Prote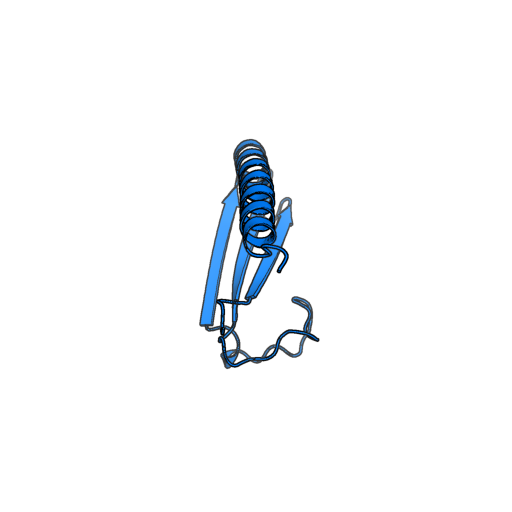in AF-A0A261UYP8-F1 (afdb_monomer)

Nearest PDB structures (foldseek):
  2ch8-assembly1_D  TM=4.368E-01  e=6.002E+00  human gammaherpesvirus 4
  7xti-assembly1_j  TM=3.793E-01  e=6.388E+00  Komagataella phaffii
  6yfj-assembly1_AA  TM=2.571E-01  e=5.640E+00  Leviviridae sp.

Solvent-accessible surface area (backbone atoms only — not comparable to full-atom values): 5306 Å² total; per-residue (Å²): 132,88,58,94,45,63,50,75,50,76,47,73,50,88,52,86,77,27,34,40,40,35,36,40,35,34,44,71,87,59,89,55,92,90,59,55,91,88,45,89,79,71,55,76,87,48,54,75,48,72,51,76,46,81,26,47,66,69,54,46,53,53,50,52,54,53,50,52,56,49,49,58,54,53,53,60,62,60,63,75,71,71,76,84,131

Sequence (85 aa):
MEYRKGFIEVLDNIHQGLVNVETWQVGVQVDISAMSVDASDWQEHHIQSNTELELTPVQARLVANRLLAAADAAESCSEASVSPK

Organism: NCBI:txid1416808

pLDDT: mean 84.8, std 13.77, range [47.84, 98.44]

Radius of gyration: 16.67 Å; Cα contacts (8 Å, |Δi|>4): 88; chains: 1; bounding box: 28×43×42 Å

Foldseek 3Di:
DQDWDWDWDWDPPPPHQKIKIKTFTFDSPDDCVPPDPPDPPDDPNRTPDMDMDIHHPVRVVVVVVVVVVVVVVVVVVVVVPDDDD

Mean predicted aligned error: 7.57 Å

Secondary structure (DSSP, 8-state):
----EEEEEEEE-SSTT-EEEEEEEEPTTS--TT--TT-TT--GGGEEEEEEEEE-HHHHHHHHHHHHHHHHHHHHHHHTT----

Structure (mmCIF, N/CA/C/O backbone):
data_AF-A0A261UYP8-F1
#
_entry.id   AF-A0A261UYP8-F1
#
loop_
_atom_site.group_PDB
_atom_site.id
_atom_site.type_symbol
_atom_site.label_atom_id
_atom_site.label_alt_id
_atom_site.label_comp_id
_atom_site.label_asym_id
_atom_site.label_entity_id
_atom_site.label_seq_id
_atom_site.pdbx_PDB_ins_code
_atom_site.Cartn_x
_atom_site.Cartn_y
_atom_site.Cartn_z
_atom_site.occupancy
_atom_site.B_iso_or_equiv
_atom_site.auth_seq_id
_atom_site.auth_comp_id
_atom_site.auth_asym_id
_atom_site.auth_atom_id
_atom_site.pdbx_PDB_model_num
ATOM 1 N N . MET A 1 1 ? 9.890 9.363 -18.032 1.00 50.16 1 MET A N 1
ATOM 2 C CA . MET A 1 1 ? 10.482 9.610 -16.700 1.00 50.16 1 MET A CA 1
ATOM 3 C C . MET A 1 1 ? 10.643 8.256 -16.040 1.00 50.16 1 MET A C 1
ATOM 5 O O . MET A 1 1 ? 9.666 7.519 -16.010 1.00 50.16 1 MET A O 1
ATOM 9 N N . GLU A 1 2 ? 11.842 7.900 -15.585 1.00 74.62 2 GLU A N 1
ATOM 10 C CA . GLU A 1 2 ? 12.021 6.694 -14.770 1.00 74.62 2 GLU A CA 1
ATOM 11 C C . GLU A 1 2 ? 11.533 7.006 -13.350 1.00 74.62 2 GLU A C 1
ATOM 13 O O . GLU A 1 2 ? 12.068 7.894 -12.688 1.00 74.62 2 GLU A O 1
ATOM 18 N N . TYR A 1 3 ? 10.471 6.337 -12.909 1.00 77.88 3 TYR A N 1
ATOM 19 C CA . TYR A 1 3 ? 9.960 6.429 -11.543 1.00 77.88 3 TYR A CA 1
ATOM 20 C C . TYR A 1 3 ? 10.422 5.212 -10.738 1.00 77.88 3 TYR A C 1
ATOM 22 O O . TYR A 1 3 ? 10.825 4.190 -11.300 1.00 77.88 3 TYR A O 1
ATOM 30 N N . ARG A 1 4 ? 10.379 5.317 -9.405 1.00 86.44 4 ARG A N 1
ATOM 31 C CA . ARG A 1 4 ? 10.631 4.160 -8.540 1.00 86.44 4 ARG A CA 1
ATOM 32 C C . ARG A 1 4 ? 9.509 3.155 -8.740 1.00 86.44 4 ARG A C 1
ATOM 34 O O . ARG A 1 4 ? 8.344 3.505 -8.584 1.00 86.44 4 ARG A O 1
ATOM 41 N N . LYS A 1 5 ? 9.878 1.929 -9.077 1.00 86.69 5 LYS A N 1
ATOM 42 C CA . LYS A 1 5 ? 8.957 0.831 -9.343 1.00 86.69 5 LYS A CA 1
ATOM 43 C C . LYS A 1 5 ? 9.316 -0.362 -8.478 1.00 86.69 5 LYS A C 1
ATOM 45 O O . LYS A 1 5 ? 10.401 -0.431 -7.900 1.00 86.69 5 LYS A O 1
ATOM 50 N N . GLY A 1 6 ? 8.378 -1.279 -8.379 1.00 88.19 6 GLY A N 1
ATOM 51 C CA . GLY A 1 6 ? 8.479 -2.395 -7.472 1.00 88.19 6 GLY A CA 1
ATOM 52 C C . GLY A 1 6 ? 7.121 -3.018 -7.252 1.00 88.19 6 GLY A C 1
ATOM 53 O O . GLY A 1 6 ? 6.165 -2.697 -7.963 1.00 88.19 6 GLY A O 1
ATOM 54 N N . PHE A 1 7 ? 7.052 -3.862 -6.238 1.00 87.69 7 PHE A N 1
ATOM 55 C CA . PHE A 1 7 ? 5.828 -4.540 -5.855 1.00 87.69 7 PHE A CA 1
ATOM 56 C C . PHE A 1 7 ? 5.463 -4.218 -4.421 1.00 87.69 7 PHE A C 1
ATOM 58 O O . PHE A 1 7 ? 6.321 -3.876 -3.604 1.00 87.69 7 PHE A O 1
ATOM 65 N N . ILE A 1 8 ? 4.168 -4.315 -4.151 1.00 90.50 8 ILE A N 1
ATOM 66 C CA . ILE A 1 8 ? 3.610 -4.214 -2.815 1.00 90.50 8 ILE A CA 1
ATOM 67 C C . ILE A 1 8 ? 2.800 -5.483 -2.595 1.00 90.50 8 ILE A C 1
ATOM 69 O O . ILE A 1 8 ? 1.841 -5.729 -3.327 1.00 90.50 8 ILE A O 1
ATOM 73 N N . GLU A 1 9 ? 3.183 -6.268 -1.599 1.00 91.19 9 GLU A N 1
ATOM 74 C CA . GLU A 1 9 ? 2.411 -7.409 -1.127 1.00 91.19 9 GLU A CA 1
ATOM 75 C C . GLU A 1 9 ? 1.640 -7.010 0.125 1.00 91.19 9 GLU A C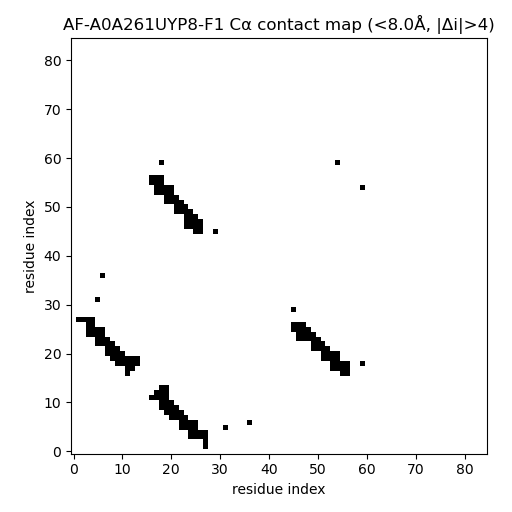 1
ATOM 77 O O . GLU A 1 9 ? 2.150 -6.307 0.999 1.00 91.19 9 GLU A O 1
ATOM 82 N N . VAL A 1 10 ? 0.385 -7.447 0.201 1.00 93.50 10 VAL A N 1
ATOM 83 C CA . VAL A 1 10 ? -0.471 -7.228 1.365 1.00 93.50 10 VAL A CA 1
ATOM 84 C C . VAL A 1 10 ? -1.059 -8.569 1.758 1.00 93.50 10 VAL A C 1
ATOM 86 O O . VAL A 1 10 ? -1.870 -9.132 1.024 1.00 93.50 10 VAL A O 1
ATOM 89 N N . LEU A 1 11 ? -0.639 -9.071 2.914 1.00 93.25 11 LEU A N 1
ATOM 90 C CA . LEU A 1 11 ? -1.005 -10.392 3.416 1.00 93.25 11 LEU A CA 1
ATOM 91 C C . LEU A 1 11 ? -1.606 -10.262 4.814 1.00 93.25 11 LEU A C 1
ATOM 93 O O . LEU A 1 11 ? -1.228 -9.385 5.592 1.00 93.25 11 LEU A O 1
ATOM 97 N N . ASP A 1 12 ? -2.561 -11.120 5.153 1.00 93.75 12 ASP A N 1
ATOM 98 C CA . ASP A 1 12 ? -3.158 -11.158 6.480 1.00 93.75 12 ASP A CA 1
ATOM 99 C C . ASP A 1 12 ? -2.559 -12.281 7.332 1.00 93.75 12 ASP A C 1
ATOM 101 O O . ASP A 1 12 ? -2.183 -13.340 6.841 1.00 93.75 12 ASP A O 1
ATOM 105 N N . ASN A 1 13 ? -2.498 -12.055 8.645 1.00 89.06 13 ASN A N 1
ATOM 106 C CA . ASN A 1 13 ? -2.233 -13.097 9.636 1.00 89.06 13 ASN A CA 1
ATOM 107 C C . ASN A 1 13 ? -0.906 -13.874 9.472 1.00 89.06 13 ASN A C 1
ATOM 109 O O . ASN A 1 13 ? -0.818 -14.995 9.975 1.00 89.06 13 ASN A O 1
ATOM 113 N N . ILE A 1 14 ? 0.139 -13.282 8.867 1.00 88.94 14 ILE A N 1
ATOM 114 C CA . ILE A 1 14 ? 1.524 -13.789 9.004 1.00 88.94 14 ILE A CA 1
ATOM 115 C C . ILE A 1 14 ? 1.875 -13.865 10.496 1.00 88.94 14 ILE A C 1
ATOM 117 O O . ILE A 1 14 ? 2.255 -14.919 11.007 1.00 88.94 14 ILE A O 1
ATOM 121 N N . HIS A 1 15 ? 1.606 -12.773 11.216 1.00 93.62 15 HIS A N 1
ATOM 122 C CA . HIS A 1 15 ? 1.425 -12.782 12.660 1.00 93.62 15 HIS A CA 1
ATOM 123 C C . HIS A 1 15 ? -0.036 -12.514 13.026 1.00 93.62 15 HIS A C 1
ATOM 125 O O . HIS A 1 15 ? -0.739 -11.717 12.399 1.00 93.62 15 HIS A O 1
ATOM 131 N N . GLN A 1 16 ? -0.506 -13.211 14.062 1.00 96.75 16 GLN A N 1
ATOM 132 C CA . GLN A 1 16 ? -1.920 -13.256 14.420 1.00 96.75 16 GLN A CA 1
ATOM 133 C C . GLN A 1 16 ? -2.505 -11.857 14.655 1.00 96.75 16 GLN A C 1
ATOM 135 O O . GLN A 1 16 ? -2.071 -11.123 15.543 1.00 96.75 16 GLN A O 1
ATOM 140 N N . GLY A 1 17 ? -3.558 -11.526 13.902 1.00 96.06 17 GLY A N 1
ATOM 141 C CA . GLY A 1 17 ? -4.286 -10.268 14.057 1.00 96.06 17 GLY A CA 1
ATOM 142 C C . GLY A 1 17 ? -3.583 -9.047 13.465 1.00 96.06 17 GLY A C 1
ATOM 143 O O . GLY A 1 17 ? -4.059 -7.934 13.694 1.00 96.06 17 GLY A O 1
ATOM 144 N N . LEU A 1 18 ? -2.496 -9.231 12.713 1.00 98.00 18 LEU A N 1
ATOM 145 C CA . LEU A 1 18 ? -1.801 -8.174 11.985 1.00 98.00 18 LEU A CA 1
ATOM 146 C C . LEU A 1 18 ? -2.006 -8.327 10.472 1.00 98.00 18 LEU A C 1
ATOM 148 O O . LEU A 1 18 ? -2.308 -9.404 9.956 1.00 98.00 18 LEU A O 1
ATOM 152 N N . VAL A 1 19 ? -1.875 -7.206 9.772 1.00 97.25 19 VAL A N 1
ATOM 153 C CA . VAL A 1 1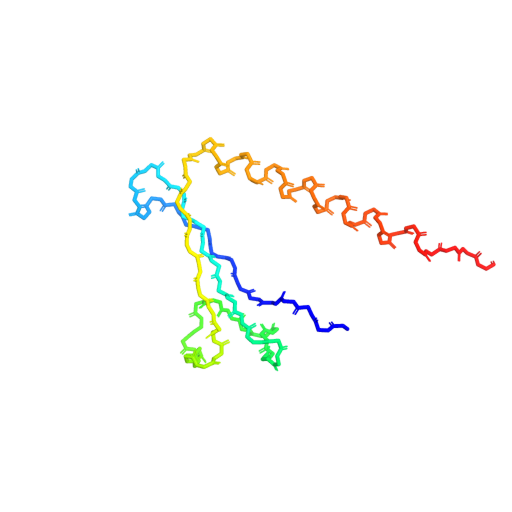9 ? -1.786 -7.114 8.316 1.00 97.25 19 VAL A CA 1
ATOM 154 C C . VAL A 1 19 ? -0.336 -6.809 7.988 1.00 97.25 19 VAL A C 1
ATOM 156 O O . VAL A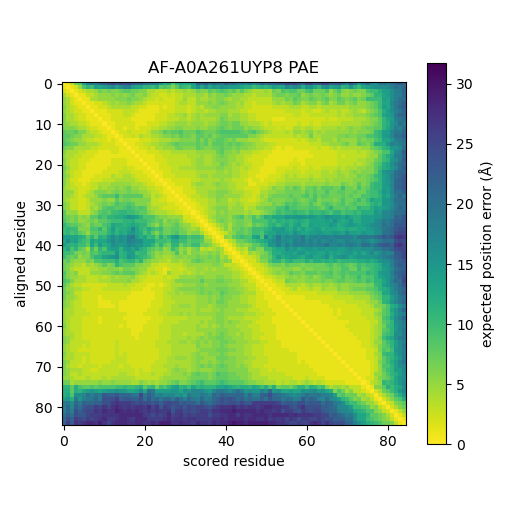 1 19 ? 0.187 -5.801 8.464 1.00 97.25 19 VAL A O 1
ATOM 159 N N . ASN A 1 20 ? 0.289 -7.655 7.183 1.00 96.81 20 ASN A N 1
ATOM 160 C CA . ASN A 1 20 ? 1.616 -7.402 6.660 1.00 96.81 20 ASN A CA 1
ATOM 161 C C . ASN A 1 20 ? 1.534 -6.570 5.378 1.00 96.81 20 ASN A C 1
ATOM 163 O O . ASN A 1 20 ? 0.693 -6.834 4.514 1.00 96.81 20 ASN A O 1
ATOM 167 N N . VAL A 1 21 ? 2.405 -5.574 5.261 1.00 95.19 21 VAL A N 1
ATOM 168 C CA . VAL A 1 21 ? 2.625 -4.807 4.037 1.00 95.19 21 VAL A CA 1
ATOM 169 C C . VAL A 1 21 ? 4.107 -4.857 3.722 1.00 95.19 21 VAL A C 1
ATOM 171 O O . VAL A 1 21 ? 4.922 -4.289 4.449 1.00 95.19 21 VAL A O 1
ATOM 174 N N . GLU A 1 22 ? 4.444 -5.493 2.613 1.00 93.44 22 GLU A N 1
ATOM 175 C CA . GLU A 1 22 ? 5.819 -5.677 2.178 1.00 93.44 22 GLU A CA 1
ATOM 176 C C . GLU A 1 22 ? 6.049 -4.955 0.856 1.00 93.44 22 GLU A C 1
AT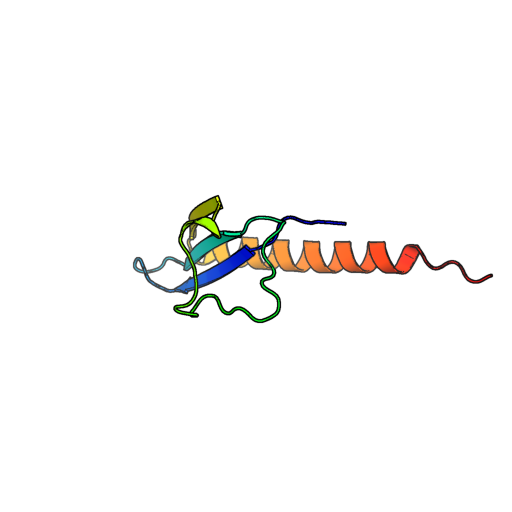OM 178 O O . GLU A 1 22 ? 5.210 -4.968 -0.045 1.00 93.44 22 GLU A O 1
ATOM 183 N N . THR A 1 23 ? 7.181 -4.267 0.751 1.00 92.38 23 THR A N 1
ATOM 184 C CA . THR A 1 23 ? 7.560 -3.506 -0.436 1.00 92.38 23 THR A CA 1
ATOM 185 C C . THR A 1 23 ? 8.873 -4.023 -0.990 1.00 92.38 23 THR A C 1
ATOM 187 O O . THR A 1 23 ? 9.876 -4.100 -0.284 1.00 92.38 23 THR A O 1
ATOM 190 N N . TRP A 1 24 ? 8.871 -4.320 -2.283 1.00 90.12 24 TRP A N 1
ATOM 191 C CA . TRP A 1 24 ? 10.023 -4.822 -3.017 1.00 90.12 24 TRP A CA 1
ATOM 192 C C . TRP A 1 24 ? 10.466 -3.748 -3.996 1.00 90.12 24 TRP A C 1
ATOM 194 O O . TRP A 1 24 ? 9.811 -3.524 -5.015 1.00 90.12 24 TRP A O 1
ATOM 204 N N . GLN A 1 25 ? 11.560 -3.047 -3.697 1.00 90.50 25 GLN A N 1
ATOM 205 C CA . GLN A 1 25 ? 12.089 -2.036 -4.604 1.00 90.50 25 GLN A CA 1
ATOM 206 C C . GLN A 1 25 ? 12.868 -2.713 -5.725 1.00 90.50 25 GLN A C 1
ATOM 208 O O . GLN A 1 25 ? 13.882 -3.369 -5.482 1.00 90.50 25 GLN A O 1
ATOM 213 N N . VAL A 1 26 ? 12.440 -2.478 -6.961 1.00 89.00 26 VAL A N 1
ATOM 214 C CA . VAL A 1 26 ? 13.119 -2.982 -8.151 1.00 89.00 26 VAL A CA 1
ATOM 215 C C . VAL A 1 26 ? 13.970 -1.876 -8.767 1.00 89.00 26 VAL A C 1
ATOM 217 O O . VAL A 1 26 ? 13.591 -0.701 -8.775 1.00 89.00 26 VAL A O 1
ATOM 220 N N . GLY A 1 27 ? 15.135 -2.245 -9.304 1.00 87.88 27 GLY A N 1
ATOM 221 C CA . GLY A 1 27 ? 15.987 -1.313 -10.038 1.00 87.88 27 GLY A CA 1
ATOM 222 C C . GLY A 1 27 ? 15.229 -0.604 -11.165 1.00 87.88 27 GLY A C 1
ATOM 223 O O . GLY A 1 27 ? 14.529 -1.231 -11.957 1.00 87.88 27 GLY A O 1
ATOM 224 N N . VAL A 1 28 ? 15.397 0.718 -11.282 1.00 86.00 28 VAL A N 1
ATOM 225 C CA . VAL A 1 28 ? 14.676 1.546 -12.276 1.00 86.00 28 VAL A CA 1
ATOM 226 C C . VAL A 1 28 ? 14.887 1.088 -13.730 1.00 86.00 28 VAL A C 1
ATOM 228 O O . VAL A 1 28 ? 14.011 1.277 -14.571 1.00 86.00 28 VAL A O 1
ATOM 231 N N . GLN A 1 29 ? 16.002 0.408 -13.998 1.00 86.19 29 GLN A N 1
ATOM 232 C CA . GLN A 1 29 ? 16.393 -0.125 -15.307 1.00 86.19 29 GLN A CA 1
ATOM 233 C C . GLN A 1 29 ? 15.726 -1.477 -15.650 1.00 86.19 29 GLN A C 1
ATOM 235 O O . GLN A 1 29 ? 15.729 -1.878 -16.808 1.00 86.19 29 GLN A O 1
ATOM 240 N N . VAL A 1 30 ? 15.157 -2.192 -14.672 1.00 84.50 30 VAL A N 1
ATOM 241 C CA . VAL A 1 30 ? 14.598 -3.546 -14.863 1.00 84.50 30 VAL A CA 1
ATOM 242 C C . VAL A 1 30 ? 13.157 -3.451 -15.356 1.00 84.50 30 VAL A C 1
ATOM 244 O O . VAL A 1 30 ? 12.320 -2.849 -14.686 1.00 84.50 30 VAL A O 1
ATOM 247 N N . ASP A 1 31 ? 12.828 -4.009 -16.518 1.00 83.69 31 ASP A N 1
ATOM 248 C CA . ASP A 1 31 ? 11.439 -4.059 -16.986 1.00 83.69 31 ASP A CA 1
ATOM 249 C C . ASP A 1 31 ? 10.641 -5.107 -16.199 1.00 83.69 31 ASP A C 1
ATOM 251 O O . ASP A 1 31 ? 10.966 -6.289 -16.227 1.00 83.69 31 ASP A O 1
ATOM 255 N N . ILE A 1 32 ? 9.601 -4.655 -15.496 1.00 80.00 32 ILE A N 1
ATOM 256 C CA . ILE A 1 32 ? 8.717 -5.502 -14.686 1.00 80.00 32 ILE A CA 1
ATOM 257 C C . ILE A 1 32 ? 7.301 -5.592 -15.262 1.00 80.00 32 ILE A C 1
ATOM 259 O O . ILE A 1 32 ? 6.417 -6.142 -14.617 1.00 80.00 32 ILE A O 1
ATOM 263 N N . SER A 1 33 ? 7.064 -5.048 -16.462 1.00 82.06 33 SER A N 1
ATOM 264 C CA . SER A 1 33 ? 5.725 -4.963 -17.068 1.00 82.06 33 SER A CA 1
ATOM 265 C C . SER A 1 33 ? 5.065 -6.327 -17.300 1.00 82.06 33 SER A C 1
ATOM 267 O O . SER A 1 33 ? 3.840 -6.425 -17.276 1.00 82.06 33 SER A O 1
ATOM 269 N N . ALA A 1 34 ? 5.870 -7.375 -17.485 1.00 78.69 34 ALA A N 1
ATOM 270 C CA . ALA A 1 34 ? 5.426 -8.755 -17.667 1.00 78.69 34 ALA A CA 1
ATOM 271 C C . ALA A 1 34 ? 5.706 -9.656 -16.448 1.00 78.69 34 ALA A C 1
ATOM 273 O O . ALA A 1 34 ? 5.531 -10.870 -16.539 1.00 78.69 34 ALA A O 1
ATOM 274 N N . MET A 1 35 ? 6.171 -9.092 -15.328 1.00 77.44 35 MET A N 1
ATOM 275 C CA . MET A 1 35 ? 6.587 -9.864 -14.156 1.00 77.44 35 MET A CA 1
ATOM 276 C C . MET A 1 35 ? 5.497 -9.877 -13.080 1.00 77.44 35 MET A C 1
ATOM 278 O O . MET A 1 35 ? 4.846 -8.866 -12.824 1.00 77.44 35 MET A O 1
ATOM 282 N N . SER A 1 36 ? 5.333 -11.028 -12.428 1.00 73.12 36 SER A N 1
ATOM 283 C CA . SER A 1 36 ? 4.540 -11.173 -11.203 1.00 73.12 36 SER A CA 1
ATOM 284 C C . SER A 1 36 ? 5.469 -11.228 -9.991 1.00 73.12 36 SER A C 1
ATOM 286 O O . SER A 1 36 ? 6.593 -11.716 -10.103 1.00 73.12 36 SER A O 1
ATOM 288 N N . VAL A 1 37 ? 4.985 -10.788 -8.829 1.00 68.06 37 VAL A N 1
ATOM 289 C CA . VAL A 1 37 ? 5.637 -11.025 -7.528 1.00 68.06 37 VAL A CA 1
ATOM 290 C C . VAL A 1 37 ? 5.962 -12.503 -7.341 1.00 68.06 37 VAL A C 1
ATOM 292 O O . VAL A 1 37 ? 7.099 -12.845 -7.043 1.00 68.06 37 VAL A O 1
ATOM 295 N N . ASP A 1 38 ? 4.997 -13.373 -7.642 1.00 68.62 38 ASP A N 1
ATOM 296 C CA . ASP A 1 38 ? 5.115 -14.823 -7.457 1.00 68.62 38 ASP A CA 1
ATOM 297 C C . ASP A 1 38 ? 5.966 -15.517 -8.535 1.00 68.62 38 ASP A C 1
ATOM 299 O O . ASP A 1 38 ? 6.071 -16.746 -8.562 1.00 68.62 38 ASP A O 1
ATOM 303 N N . ALA A 1 39 ? 6.528 -14.767 -9.489 1.00 65.44 39 ALA A N 1
ATOM 304 C CA . ALA A 1 39 ? 7.334 -15.357 -10.546 1.00 65.44 39 ALA A CA 1
ATOM 305 C C . ALA A 1 39 ? 8.658 -15.875 -9.967 1.00 65.44 39 ALA A C 1
ATOM 307 O O . ALA A 1 39 ? 9.434 -15.126 -9.384 1.00 65.44 39 ALA A O 1
ATOM 308 N N . SER A 1 40 ? 8.982 -17.143 -10.217 1.00 63.47 40 SER A N 1
ATOM 309 C CA . SER A 1 40 ? 10.280 -17.750 -9.873 1.00 63.47 40 SER A CA 1
ATOM 310 C C . SER A 1 40 ? 11.484 -17.106 -10.573 1.00 63.47 40 SER A C 1
ATOM 312 O O . SER A 1 40 ? 12.625 -17.484 -10.322 1.00 63.47 40 SER A O 1
ATOM 314 N N . ASP A 1 41 ? 11.232 -16.159 -11.474 1.00 66.44 41 ASP A N 1
ATOM 315 C CA . ASP A 1 41 ? 12.206 -15.616 -12.415 1.00 66.44 41 ASP A CA 1
ATOM 316 C C . ASP A 1 41 ? 12.945 -14.386 -11.855 1.00 66.44 41 ASP A C 1
ATOM 318 O O . ASP A 1 41 ? 13.759 -13.768 -12.550 1.00 66.44 41 ASP A O 1
ATOM 322 N N . TRP A 1 42 ? 12.695 -14.020 -10.591 1.00 72.00 42 TRP A N 1
ATOM 323 C CA . TRP A 1 42 ? 13.446 -12.970 -9.910 1.00 72.00 42 TRP A CA 1
ATOM 324 C C . TRP A 1 42 ? 14.899 -13.388 -9.704 1.00 72.00 42 TRP A C 1
ATOM 326 O O . TRP A 1 42 ? 15.215 -14.325 -8.975 1.00 72.00 42 TRP A O 1
ATOM 336 N N . GLN A 1 43 ? 15.809 -12.637 -10.316 1.00 75.88 43 GLN A N 1
ATOM 337 C CA . GLN A 1 43 ? 17.221 -12.696 -9.968 1.00 75.88 43 GLN A CA 1
ATOM 338 C C . GLN A 1 43 ? 17.462 -11.744 -8.795 1.00 75.88 43 GLN A C 1
ATOM 340 O O . GLN A 1 43 ? 16.964 -10.618 -8.815 1.00 75.88 43 GLN A O 1
ATOM 345 N N . GLU A 1 44 ? 18.238 -12.166 -7.791 1.00 69.62 44 GLU A N 1
ATOM 346 C CA . GLU A 1 44 ? 18.497 -11.368 -6.575 1.00 69.62 44 GLU A CA 1
ATOM 347 C C . GLU A 1 44 ? 18.918 -9.925 -6.886 1.00 69.62 44 GLU A C 1
ATOM 349 O O . GLU A 1 44 ? 18.502 -8.993 -6.206 1.00 69.62 44 GLU A O 1
ATOM 354 N N . HIS A 1 45 ? 19.687 -9.710 -7.956 1.00 78.12 45 HIS A N 1
ATOM 355 C CA . HIS A 1 45 ? 20.181 -8.384 -8.325 1.00 78.12 45 HIS A CA 1
ATOM 356 C C . HIS A 1 45 ? 19.117 -7.438 -8.913 1.00 78.12 45 HIS A C 1
ATOM 358 O O . HIS A 1 45 ? 19.407 -6.261 -9.135 1.00 78.12 45 HIS A O 1
ATOM 364 N N . HIS A 1 46 ? 17.901 -7.918 -9.190 1.00 82.31 46 HIS A N 1
ATOM 365 C CA . HIS A 1 46 ? 16.783 -7.065 -9.593 1.00 82.31 46 HIS A CA 1
ATOM 366 C C . HIS A 1 46 ? 16.182 -6.306 -8.401 1.00 82.31 46 HIS A C 1
ATOM 368 O O . HIS A 1 46 ? 15.676 -5.194 -8.585 1.00 82.31 46 HIS A O 1
ATOM 374 N N . ILE A 1 47 ? 16.268 -6.875 -7.193 1.00 83.94 47 ILE A N 1
ATOM 375 C CA . ILE A 1 47 ? 15.732 -6.292 -5.962 1.00 83.94 47 ILE A CA 1
ATOM 376 C C . ILE A 1 47 ? 16.820 -5.458 -5.285 1.00 83.94 47 ILE A C 1
ATOM 378 O O . ILE A 1 47 ? 17.880 -5.953 -4.915 1.00 83.94 47 ILE A O 1
ATOM 382 N N . GLN A 1 48 ? 16.566 -4.163 -5.124 1.00 87.12 48 GLN A N 1
ATOM 383 C CA . GLN A 1 48 ? 17.510 -3.235 -4.494 1.00 87.12 48 GLN A CA 1
ATOM 384 C C . GLN A 1 48 ? 17.328 -3.155 -2.981 1.00 87.12 48 GLN A C 1
ATOM 386 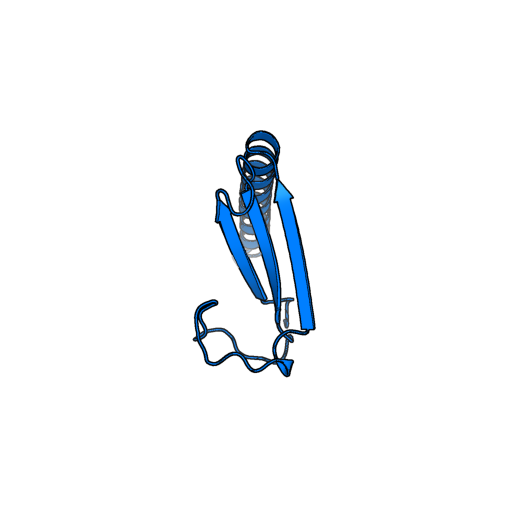O O . GLN A 1 48 ? 18.283 -2.903 -2.250 1.00 87.12 48 GLN A O 1
ATOM 391 N N . SER A 1 49 ? 16.094 -3.321 -2.519 1.00 86.31 49 SER A N 1
ATOM 392 C CA . SER A 1 49 ? 15.749 -3.315 -1.105 1.00 86.31 49 SER A CA 1
ATOM 393 C C . SER A 1 49 ? 14.376 -3.931 -0.902 1.00 86.31 49 SER A C 1
ATOM 395 O O . SER A 1 49 ? 13.518 -3.854 -1.783 1.00 86.31 49 SER A O 1
ATOM 397 N N . ASN A 1 50 ? 14.160 -4.457 0.293 1.00 88.81 50 ASN A N 1
ATOM 398 C CA . ASN A 1 50 ? 12.867 -4.906 0.771 1.00 88.81 50 ASN A CA 1
ATOM 399 C C . ASN A 1 50 ? 12.543 -4.171 2.084 1.00 88.81 50 ASN A C 1
ATOM 401 O O . ASN A 1 50 ? 13.450 -3.841 2.855 1.00 88.81 50 ASN A O 1
ATOM 405 N N . THR A 1 51 ? 11.280 -3.821 2.311 1.00 92.19 51 THR A N 1
ATOM 406 C CA . THR A 1 51 ? 10.828 -3.264 3.593 1.00 92.19 51 THR A CA 1
ATOM 407 C C . THR A 1 51 ? 9.462 -3.820 3.942 1.00 92.19 51 THR A C 1
ATOM 409 O O . THR A 1 51 ? 8.533 -3.698 3.145 1.00 92.19 51 TH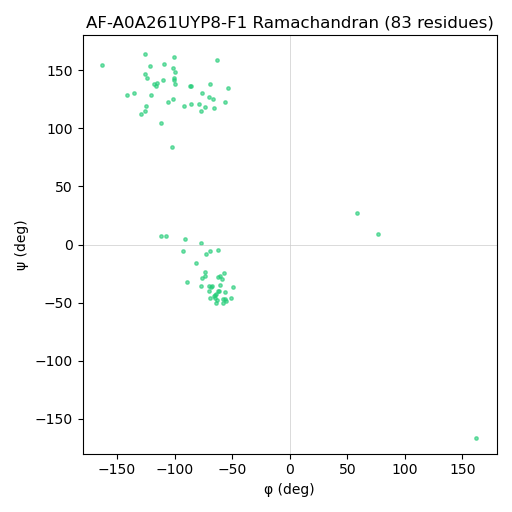R A O 1
ATOM 412 N N . GLU A 1 52 ? 9.352 -4.342 5.159 1.00 93.88 52 GLU A N 1
ATOM 413 C CA . GLU A 1 52 ? 8.156 -4.973 5.707 1.00 93.88 52 GLU A CA 1
ATOM 414 C C . GLU A 1 52 ? 7.609 -4.160 6.890 1.00 93.88 52 GLU A C 1
ATOM 416 O O . GLU A 1 52 ? 8.367 -3.630 7.712 1.00 93.88 52 GLU A O 1
ATOM 421 N N . LEU A 1 53 ? 6.283 -4.031 6.962 1.00 95.19 53 LEU A N 1
ATOM 422 C CA . LEU A 1 53 ? 5.569 -3.378 8.051 1.00 95.19 53 LEU A CA 1
ATOM 423 C C . LEU A 1 53 ? 4.373 -4.214 8.482 1.00 95.19 53 LEU A C 1
ATOM 425 O O . LEU A 1 53 ? 3.489 -4.516 7.684 1.00 95.19 53 LEU A O 1
ATOM 429 N N . GLU A 1 54 ? 4.265 -4.433 9.787 1.00 97.31 54 GLU A N 1
ATOM 430 C CA . GLU A 1 54 ? 3.095 -5.072 10.373 1.00 97.31 54 GLU A CA 1
ATOM 431 C C . GLU A 1 54 ? 2.164 -4.042 11.000 1.00 97.31 54 GLU A C 1
ATOM 433 O O . GLU A 1 54 ? 2.545 -3.238 11.857 1.00 97.31 54 GLU A O 1
ATOM 438 N N . LEU A 1 55 ? 0.910 -4.069 10.567 1.00 97.56 55 LEU A N 1
ATOM 439 C CA . LEU A 1 55 ? -0.107 -3.108 10.952 1.00 97.56 55 LEU A CA 1
ATOM 440 C C . LEU A 1 55 ? -1.244 -3.811 11.682 1.00 97.56 55 LEU A C 1
ATOM 442 O O . LEU A 1 55 ? -1.753 -4.842 11.252 1.00 97.56 55 LEU A 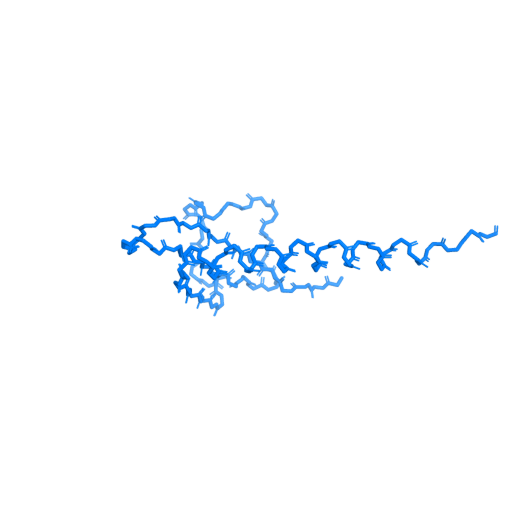O 1
ATOM 446 N N . THR A 1 56 ? -1.742 -3.197 12.751 1.00 98.25 56 THR A N 1
ATOM 447 C CA . THR A 1 56 ? -3.048 -3.592 13.292 1.00 98.25 56 THR A CA 1
ATOM 448 C C . THR A 1 56 ? -4.152 -3.331 12.255 1.00 98.25 56 THR A C 1
ATOM 450 O O . THR A 1 56 ? -4.009 -2.438 11.410 1.00 98.25 56 THR A O 1
ATOM 453 N N . PRO A 1 57 ? -5.326 -3.987 12.347 1.00 97.88 57 PRO A N 1
ATOM 454 C CA . PRO A 1 57 ? -6.416 -3.768 11.396 1.00 97.88 57 PRO A CA 1
ATOM 455 C C . PRO A 1 57 ? -6.899 -2.310 11.352 1.00 97.88 57 PRO A C 1
ATOM 457 O O . PRO A 1 57 ? -7.366 -1.833 10.319 1.00 97.88 57 PRO A O 1
ATOM 460 N N . VAL A 1 58 ? -6.792 -1.581 12.470 1.00 98.44 58 VAL A N 1
ATOM 461 C CA . VAL A 1 58 ? -7.131 -0.151 12.533 1.00 98.44 58 VAL A CA 1
ATOM 462 C C . VAL A 1 58 ? -6.125 0.686 11.741 1.00 98.44 58 VAL A C 1
ATOM 464 O O . VAL A 1 58 ? -6.538 1.539 10.957 1.00 98.44 58 VAL A O 1
ATOM 467 N N . GLN A 1 59 ? -4.824 0.429 11.903 1.00 98.25 59 GLN A N 1
ATOM 468 C CA . GLN A 1 59 ? -3.774 1.122 11.151 1.00 98.25 59 GLN A CA 1
ATOM 469 C C . GLN A 1 59 ? -3.854 0.806 9.656 1.00 98.25 59 GLN A C 1
ATOM 471 O O . GLN A 1 59 ? -3.799 1.730 8.848 1.00 98.25 59 GLN A O 1
ATOM 476 N N . ALA A 1 60 ? -4.067 -0.460 9.289 1.00 97.56 60 ALA A N 1
ATOM 477 C CA . ALA A 1 60 ? -4.206 -0.881 7.897 1.00 97.56 60 ALA A CA 1
ATOM 478 C C . ALA A 1 60 ? -5.360 -0.147 7.193 1.00 97.56 60 ALA A C 1
ATOM 480 O O . ALA A 1 60 ? -5.171 0.429 6.124 1.00 97.56 60 ALA A O 1
ATOM 481 N N . ARG A 1 61 ? -6.538 -0.062 7.831 1.00 98.38 61 ARG A N 1
ATOM 482 C CA . ARG A 1 61 ? -7.674 0.715 7.299 1.00 98.38 61 ARG A CA 1
ATOM 483 C C . ARG A 1 61 ? -7.357 2.203 7.156 1.00 98.38 61 ARG A C 1
ATOM 485 O O . ARG A 1 61 ? -7.760 2.822 6.175 1.00 98.38 61 ARG A O 1
ATOM 492 N N . LEU A 1 62 ? -6.636 2.787 8.115 1.00 98.31 62 LEU A N 1
ATOM 493 C CA . LEU A 1 62 ? -6.229 4.191 8.037 1.00 98.31 62 LEU A CA 1
ATOM 494 C C . LEU A 1 62 ? -5.277 4.440 6.859 1.00 98.31 62 LEU A C 1
ATOM 496 O O . LEU A 1 62 ? -5.442 5.432 6.150 1.00 98.31 62 LEU A O 1
ATOM 500 N N . VAL A 1 63 ? -4.306 3.549 6.643 1.00 96.94 63 VAL A N 1
ATOM 501 C CA . VAL A 1 63 ? -3.378 3.619 5.507 1.00 96.94 63 VAL A CA 1
ATOM 502 C C . VAL A 1 63 ? -4.133 3.477 4.189 1.00 96.94 63 VAL A C 1
ATOM 504 O O . VAL A 1 63 ? -3.965 4.330 3.323 1.00 96.94 63 VAL A O 1
ATOM 507 N N . ALA A 1 64 ? -5.020 2.485 4.063 1.00 96.75 64 ALA A N 1
ATOM 508 C CA . ALA A 1 64 ? -5.827 2.281 2.860 1.00 96.75 64 ALA A CA 1
ATOM 509 C C . ALA A 1 64 ? -6.647 3.531 2.497 1.00 96.75 64 ALA A C 1
ATOM 511 O O . ALA A 1 64 ? -6.595 4.000 1.364 1.00 96.75 64 ALA A O 1
ATOM 512 N N . ASN A 1 65 ? -7.322 4.141 3.476 1.00 98.12 65 ASN A N 1
ATOM 513 C CA . ASN A 1 65 ? -8.092 5.366 3.248 1.00 98.12 65 ASN A CA 1
ATOM 514 C C . ASN A 1 65 ? -7.214 6.541 2.793 1.00 98.12 65 ASN A C 1
ATOM 516 O O . ASN A 1 65 ? -7.613 7.312 1.923 1.00 98.12 65 ASN A O 1
ATOM 520 N N . ARG A 1 66 ? -6.016 6.695 3.372 1.00 97.94 66 ARG A N 1
ATOM 521 C CA . ARG A 1 66 ? -5.073 7.747 2.960 1.00 97.94 66 ARG A CA 1
ATOM 522 C C . ARG A 1 66 ? -4.507 7.500 1.568 1.00 97.94 66 ARG A C 1
ATOM 524 O O . ARG A 1 66 ? -4.300 8.461 0.837 1.00 97.94 66 ARG A O 1
ATOM 531 N N . LEU A 1 67 ? -4.263 6.240 1.216 1.00 96.19 67 LEU A N 1
ATOM 532 C CA . LEU A 1 67 ? -3.769 5.861 -0.101 1.00 96.19 67 LEU A CA 1
ATOM 533 C C . LEU A 1 67 ? -4.811 6.156 -1.186 1.00 96.19 67 LEU A C 1
ATOM 535 O O . LEU A 1 67 ? -4.460 6.764 -2.190 1.00 96.19 67 LEU A O 1
ATOM 539 N N . LEU A 1 68 ? -6.082 5.815 -0.945 1.00 97.06 68 LEU A N 1
ATOM 540 C CA . LEU A 1 68 ? -7.192 6.155 -1.844 1.00 97.06 68 LEU A CA 1
ATOM 541 C C . LEU A 1 68 ? -7.299 7.671 -2.051 1.00 97.06 68 LEU A C 1
ATOM 543 O O . LEU A 1 68 ? -7.251 8.143 -3.180 1.00 97.06 68 LEU A O 1
ATOM 547 N N . ALA A 1 69 ? -7.318 8.445 -0.962 1.00 96.94 69 ALA A N 1
ATOM 548 C CA . ALA A 1 69 ? -7.381 9.904 -1.056 1.00 96.94 69 ALA A CA 1
ATOM 549 C C . ALA A 1 69 ? -6.179 10.512 -1.809 1.00 96.94 69 ALA A C 1
ATOM 551 O O . ALA A 1 69 ? -6.323 11.512 -2.511 1.00 96.94 69 ALA A O 1
ATOM 552 N N . ALA A 1 70 ? -4.985 9.929 -1.661 1.00 96.62 70 ALA A N 1
ATOM 553 C CA . ALA A 1 70 ? -3.799 10.365 -2.392 1.00 96.62 70 ALA A CA 1
ATOM 554 C C . ALA A 1 70 ? -3.877 10.028 -3.891 1.00 96.62 70 ALA A C 1
ATOM 556 O O . ALA A 1 70 ? -3.415 10.827 -4.705 1.00 96.62 70 ALA A O 1
ATOM 557 N N . ALA A 1 71 ? -4.467 8.884 -4.255 1.00 94.81 71 ALA A N 1
ATOM 558 C CA . ALA A 1 71 ? -4.695 8.502 -5.646 1.00 94.81 71 ALA A CA 1
ATOM 559 C C . ALA A 1 71 ? -5.668 9.472 -6.338 1.00 94.81 71 ALA A C 1
ATOM 561 O O . ALA A 1 71 ? -5.304 10.060 -7.356 1.00 94.81 71 ALA A O 1
ATOM 562 N N . ASP A 1 72 ? -6.823 9.746 -5.721 1.00 96.19 72 ASP A N 1
ATOM 563 C CA . ASP A 1 72 ? -7.819 10.700 -6.239 1.00 96.19 72 ASP A CA 1
ATOM 564 C C . ASP A 1 72 ? -7.199 12.100 -6.471 1.00 96.19 72 ASP A C 1
ATOM 566 O O . ASP A 1 72 ? -7.439 12.783 -7.475 1.00 96.19 72 ASP A O 1
ATOM 570 N N . ALA A 1 73 ? -6.340 12.545 -5.546 1.00 95.50 73 ALA A N 1
ATOM 571 C CA . ALA A 1 73 ? -5.624 13.816 -5.663 1.00 95.50 73 ALA A CA 1
ATOM 572 C C . ALA A 1 73 ? -4.585 13.825 -6.802 1.00 95.50 73 ALA A C 1
ATOM 574 O O . ALA A 1 73 ? -4.389 14.853 -7.456 1.00 95.50 73 ALA A O 1
ATOM 575 N N . ALA A 1 74 ? -3.908 12.702 -7.050 1.00 91.19 74 ALA A N 1
ATOM 576 C CA . ALA A 1 74 ? -2.931 12.586 -8.129 1.00 91.19 74 ALA A CA 1
ATOM 577 C C . ALA A 1 74 ? -3.601 12.611 -9.515 1.00 91.19 74 ALA A C 1
ATOM 579 O O . ALA A 1 74 ? -3.097 13.277 -10.423 1.00 91.19 74 ALA A O 1
ATOM 580 N N . GLU A 1 75 ? -4.752 11.951 -9.669 1.00 90.81 75 GLU A N 1
ATOM 581 C CA . GLU A 1 75 ? -5.517 11.931 -10.923 1.00 90.81 75 GLU A CA 1
ATOM 582 C C . GLU A 1 75 ? -6.057 13.319 -11.282 1.00 90.81 75 GLU A C 1
ATOM 584 O O . GLU A 1 75 ? -5.843 13.800 -12.398 1.00 90.81 75 GLU A O 1
ATOM 589 N N . SER A 1 76 ? -6.649 14.026 -10.316 1.00 86.94 76 SER A N 1
ATOM 590 C CA . SER A 1 76 ? -7.172 15.384 -10.530 1.00 86.94 76 SER A CA 1
ATOM 591 C C . SER A 1 76 ? -6.097 16.413 -10.918 1.00 86.94 76 SER A C 1
ATOM 593 O O . SER A 1 76 ? -6.379 17.358 -11.658 1.00 86.94 76 SER A O 1
ATOM 595 N N . CYS A 1 77 ? -4.839 16.223 -10.498 1.00 73.00 77 CYS A N 1
ATOM 596 C CA . CYS A 1 77 ? -3.719 17.058 -10.947 1.00 73.00 77 CYS A CA 1
ATOM 597 C C . CYS A 1 77 ? -3.298 16.768 -12.399 1.00 73.00 77 CYS A C 1
ATOM 599 O O . CYS A 1 77 ? -2.713 17.639 -13.045 1.00 73.00 77 CYS A O 1
ATOM 601 N N . SER A 1 78 ? -3.583 15.572 -12.924 1.00 64.19 78 SER A N 1
ATOM 602 C CA . SER A 1 78 ? -3.235 15.203 -14.301 1.00 64.19 78 SER A CA 1
ATOM 603 C C . SER A 1 78 ? -4.183 15.832 -15.333 1.00 64.19 78 SER A C 1
ATOM 605 O O . SER A 1 78 ? -3.727 16.307 -16.377 1.00 64.19 78 SER A O 1
ATOM 607 N N . GLU A 1 79 ? -5.474 15.955 -15.010 1.00 58.75 79 GLU A N 1
ATOM 608 C CA . GLU A 1 79 ? -6.503 16.503 -15.907 1.00 58.75 79 GLU A CA 1
ATOM 609 C C . GLU A 1 79 ? -6.425 18.031 -16.083 1.00 58.75 79 GLU A C 1
ATOM 611 O O . GLU A 1 79 ? -6.759 18.557 -17.145 1.00 58.75 79 GLU A O 1
ATOM 616 N N . ALA A 1 80 ? -5.899 18.763 -15.095 1.00 56.69 80 ALA A N 1
ATOM 617 C CA . ALA A 1 80 ? -5.760 20.224 -15.150 1.00 56.69 80 ALA A CA 1
ATOM 618 C C . ALA A 1 80 ? -4.714 20.732 -16.173 1.00 56.69 80 ALA A C 1
ATOM 620 O O . ALA A 1 80 ? -4.577 21.939 -16.375 1.00 56.69 80 ALA A O 1
ATOM 621 N N . SER A 1 81 ? -3.966 19.832 -16.822 1.00 54.66 81 SER A N 1
ATOM 622 C CA . SER A 1 81 ? -2.882 20.172 -17.755 1.00 54.66 81 SER A CA 1
ATOM 623 C C . SER A 1 81 ? -3.302 20.261 -19.232 1.00 54.66 81 SER A C 1
ATOM 625 O O . SER A 1 81 ? -2.510 20.706 -20.066 1.00 54.66 81 SER A O 1
ATOM 627 N N . VAL A 1 82 ? -4.550 19.918 -19.576 1.00 54.84 82 VAL A N 1
ATOM 628 C CA . VAL A 1 82 ? -5.064 20.000 -20.955 1.00 54.84 82 VAL A CA 1
ATOM 629 C C . VAL A 1 82 ? -5.940 21.246 -21.116 1.00 54.84 82 VAL A C 1
ATOM 631 O O . VAL A 1 82 ? -7.161 21.191 -21.011 1.00 54.84 82 VAL A O 1
ATOM 634 N N . SER A 1 83 ? -5.323 22.401 -21.383 1.00 47.88 83 SER A N 1
ATOM 635 C CA . SER A 1 83 ? -6.073 23.561 -21.891 1.00 47.88 83 SER A CA 1
ATOM 636 C C . SER A 1 83 ? -6.405 23.357 -23.378 1.00 47.88 83 SER A C 1
ATOM 638 O O . SER A 1 83 ? -5.497 23.026 -24.149 1.00 47.88 83 SER A O 1
ATOM 640 N N . PRO A 1 84 ? -7.665 23.551 -23.815 1.00 57.88 84 PRO A N 1
ATOM 641 C CA . PRO A 1 84 ? -8.018 23.507 -25.228 1.00 57.88 84 PRO A CA 1
ATOM 642 C C . PRO A 1 84 ? -7.422 24.721 -25.956 1.00 57.88 84 PRO A C 1
ATOM 644 O O . PRO A 1 84 ? -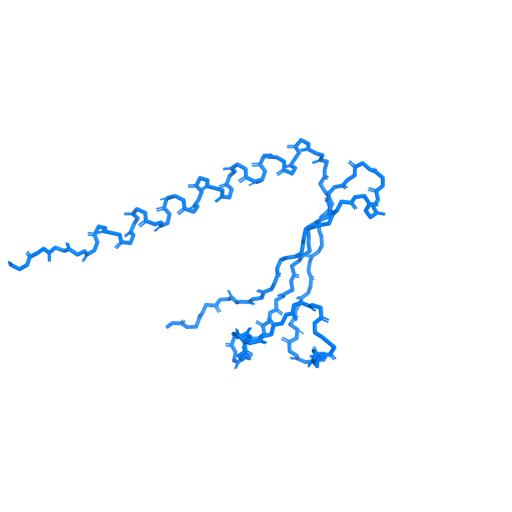7.407 25.831 -25.421 1.00 57.88 84 PRO A O 1
ATOM 647 N N . LYS A 1 85 ? -6.892 24.471 -27.157 1.00 47.84 85 LYS A N 1
ATOM 648 C CA . LYS A 1 85 ? -6.407 25.497 -28.092 1.00 47.84 85 LYS A CA 1
ATOM 649 C C . LYS A 1 85 ? -7.536 26.372 -28.619 1.00 47.84 85 LYS A C 1
ATOM 651 O O . LYS A 1 85 ? -8.631 25.817 -28.861 1.00 47.84 85 LYS A O 1
#